Protein AF-A0A257PAB9-F1 (afdb_monomer_lite)

Structure (mmCIF, N/CA/C/O backbone):
data_AF-A0A257PAB9-F1
#
_entry.id   AF-A0A257PAB9-F1
#
loop_
_atom_site.group_PDB
_atom_site.id
_atom_site.type_symbol
_atom_site.label_atom_id
_atom_site.label_alt_id
_atom_site.label_comp_id
_atom_site.label_asym_id
_atom_site.label_entity_id
_atom_site.label_seq_id
_atom_site.pdbx_PDB_ins_code
_atom_site.Cartn_x
_atom_site.Cartn_y
_atom_site.Cartn_z
_atom_site.occupancy
_atom_site.B_iso_or_equiv
_atom_site.auth_seq_id
_atom_site.auth_comp_id
_atom_site.auth_asym_id
_atom_site.auth_atom_id
_atom_site.pdbx_PDB_model_num
ATOM 1 N N . MET A 1 1 ? -18.237 -20.003 6.287 1.00 50.44 1 MET A N 1
ATOM 2 C CA . MET A 1 1 ? -17.484 -18.733 6.224 1.00 50.44 1 MET A CA 1
ATOM 3 C C . MET A 1 1 ? -17.213 -18.343 7.662 1.00 50.44 1 MET A C 1
ATOM 5 O O . MET A 1 1 ? -18.177 -18.292 8.412 1.00 50.44 1 MET A O 1
ATOM 9 N N . SER A 1 2 ? -15.954 -18.216 8.084 1.00 54.44 2 SER A N 1
ATOM 10 C CA . SER A 1 2 ? -15.656 -17.806 9.463 1.00 54.44 2 SER A CA 1
ATOM 11 C C . SER A 1 2 ? -16.194 -16.399 9.692 1.00 54.44 2 SER A C 1
ATOM 13 O O . SER A 1 2 ? -15.974 -15.530 8.849 1.00 54.44 2 SER A O 1
ATOM 15 N N . GLU A 1 3 ? -16.907 -16.182 10.795 1.00 68.31 3 GLU A N 1
ATOM 16 C CA . GLU A 1 3 ? -17.310 -14.838 11.197 1.00 68.31 3 GLU A CA 1
ATOM 17 C C . GLU A 1 3 ? -16.056 -13.998 11.437 1.00 68.31 3 GLU A C 1
ATOM 19 O O . GLU A 1 3 ? -15.200 -14.331 12.258 1.00 68.31 3 GLU A O 1
ATOM 24 N N . ILE A 1 4 ? -15.922 -12.926 10.663 1.00 76.75 4 ILE A N 1
ATOM 25 C CA . ILE A 1 4 ? -14.822 -11.982 10.802 1.00 76.75 4 ILE A CA 1
ATOM 26 C C . ILE A 1 4 ? -15.243 -10.980 11.867 1.00 76.75 4 ILE A C 1
ATOM 28 O O . ILE A 1 4 ? -16.034 -10.079 11.595 1.00 76.75 4 ILE A O 1
ATOM 32 N N . HIS A 1 5 ? -14.725 -11.151 13.080 1.00 85.00 5 HIS A N 1
ATOM 33 C CA . HIS A 1 5 ? -15.008 -10.252 14.189 1.00 85.00 5 HIS A CA 1
ATOM 34 C C . HIS A 1 5 ? -13.825 -9.313 14.437 1.00 85.00 5 HIS A C 1
ATOM 36 O O . HIS A 1 5 ? -12.735 -9.761 14.791 1.00 85.00 5 HIS A O 1
ATOM 42 N N . VAL A 1 6 ? -14.052 -8.012 14.234 1.00 91.56 6 VAL A N 1
ATOM 43 C CA . VAL A 1 6 ? -13.107 -6.948 14.594 1.00 91.56 6 VAL A CA 1
ATOM 44 C C . VAL A 1 6 ? -13.503 -6.368 15.949 1.00 91.56 6 VAL A C 1
ATOM 46 O O . VAL A 1 6 ? -14.673 -6.038 16.151 1.00 91.56 6 VAL A O 1
ATOM 49 N N . THR A 1 7 ? -12.547 -6.229 16.866 1.00 94.31 7 THR A N 1
ATOM 50 C CA . THR A 1 7 ? -12.773 -5.603 18.178 1.00 94.31 7 THR A CA 1
ATOM 51 C C . THR A 1 7 ? -12.329 -4.141 18.190 1.00 94.31 7 THR A C 1
ATOM 53 O O . THR A 1 7 ? -11.542 -3.702 17.348 1.00 94.31 7 THR A O 1
ATOM 56 N N . LEU A 1 8 ? -12.822 -3.363 19.156 1.00 95.38 8 LEU A N 1
ATOM 57 C CA . LEU A 1 8 ? -12.448 -1.951 19.284 1.00 95.38 8 LEU A CA 1
ATOM 58 C C . LEU A 1 8 ? -10.967 -1.797 19.654 1.00 95.38 8 LEU A C 1
ATOM 60 O O . LEU A 1 8 ? -10.319 -0.855 19.208 1.00 95.38 8 LEU A O 1
ATOM 64 N N . GLU A 1 9 ? -10.410 -2.750 20.402 1.00 95.75 9 GLU A N 1
ATOM 65 C CA . GLU A 1 9 ? -8.992 -2.790 20.767 1.00 95.75 9 GLU A CA 1
ATOM 66 C C . GLU A 1 9 ? -8.104 -3.011 19.540 1.00 95.75 9 GLU A C 1
ATOM 68 O O . GLU A 1 9 ? -7.027 -2.430 19.453 1.00 95.75 9 GLU A O 1
ATOM 73 N N . GLN A 1 10 ? -8.555 -3.810 18.567 1.00 95.38 10 GLN A N 1
ATOM 74 C CA . GLN A 1 10 ? -7.828 -3.999 17.309 1.00 95.38 10 GLN A CA 1
ATOM 75 C C . GLN A 1 10 ? -7.805 -2.716 16.472 1.00 95.38 10 GLN A C 1
ATOM 77 O O . GLN A 1 10 ? -6.780 -2.401 15.870 1.00 95.38 10 GLN A O 1
ATOM 82 N N . ILE A 1 11 ? -8.908 -1.959 16.460 1.00 95.56 11 ILE A N 1
ATOM 83 C CA . ILE A 1 11 ? -8.973 -0.651 15.792 1.00 95.56 11 ILE A CA 1
ATOM 84 C C . ILE A 1 11 ? -8.043 0.340 16.506 1.00 95.56 11 ILE A C 1
ATOM 86 O O . ILE A 1 11 ? -7.191 0.947 15.860 1.00 95.56 11 ILE A O 1
ATOM 90 N N . ALA A 1 12 ? -8.118 0.416 17.838 1.00 96.00 12 ALA A N 1
ATOM 91 C CA . ALA A 1 12 ? -7.256 1.276 18.648 1.00 96.00 12 ALA A CA 1
ATOM 92 C C . ALA A 1 12 ? -5.761 0.927 18.510 1.00 96.00 12 ALA A C 1
ATOM 94 O O . ALA A 1 12 ? -4.911 1.811 18.515 1.00 96.00 12 ALA A O 1
ATOM 95 N N . ALA A 1 13 ? -5.415 -0.350 18.341 1.00 96.06 13 ALA A N 1
ATOM 96 C CA . ALA A 1 13 ? -4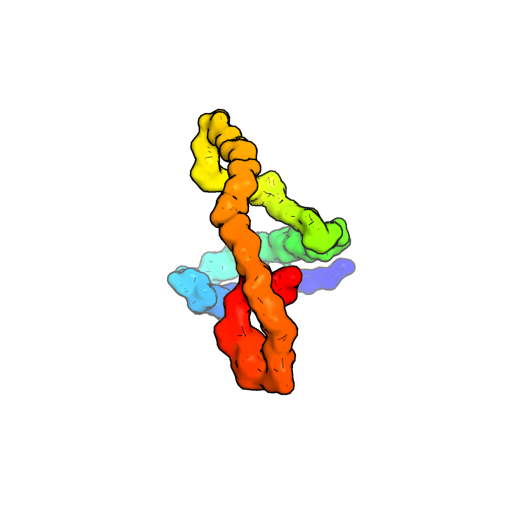.037 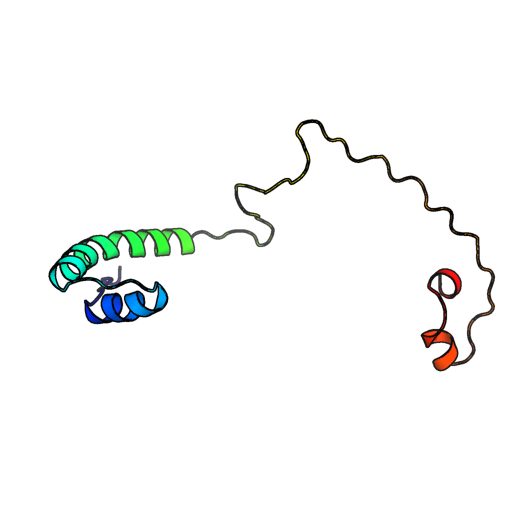-0.758 18.077 1.00 96.06 13 ALA A CA 1
ATOM 97 C C . ALA A 1 13 ? -3.548 -0.313 16.685 1.00 96.06 13 ALA A C 1
ATOM 99 O O . ALA A 1 13 ? -2.376 0.024 16.521 1.00 96.06 13 ALA A O 1
ATOM 100 N N . ALA A 1 14 ? -4.432 -0.297 15.681 1.00 96.00 14 ALA A N 1
ATOM 101 C CA . ALA A 1 14 ? -4.101 0.125 14.320 1.00 96.00 14 ALA A CA 1
ATOM 102 C C . ALA A 1 14 ? -3.942 1.650 14.182 1.00 96.00 14 ALA A C 1
ATOM 104 O O . ALA A 1 14 ? -3.169 2.112 13.344 1.00 96.00 14 ALA A O 1
ATOM 105 N N . GLU A 1 15 ? -4.627 2.429 15.016 1.00 96.75 15 GLU A N 1
ATOM 106 C CA . GLU A 1 15 ? -4.529 3.894 15.065 1.00 96.75 15 GLU A CA 1
ATOM 107 C C . GLU A 1 15 ? -3.088 4.390 15.231 1.00 96.75 15 GLU A C 1
ATOM 109 O O . GLU A 1 15 ? -2.636 5.251 14.472 1.00 96.75 15 GLU A O 1
ATOM 114 N N . ALA A 1 16 ? -2.321 3.762 16.128 1.00 95.12 16 ALA A N 1
ATOM 115 C CA . ALA A 1 16 ? -0.917 4.097 16.354 1.00 95.12 16 ALA A CA 1
ATOM 116 C C . ALA A 1 16 ? -0.035 3.876 15.111 1.00 95.12 16 ALA A C 1
ATOM 118 O O . ALA A 1 16 ? 0.922 4.617 14.895 1.00 95.12 16 ALA A O 1
ATOM 119 N N . LEU A 1 17 ? -0.360 2.885 14.271 1.00 96.88 17 LEU A N 1
ATOM 120 C CA . LEU A 1 17 ? 0.373 2.624 13.026 1.00 96.88 17 LEU A CA 1
ATOM 121 C C . LEU A 1 17 ? 0.110 3.698 11.965 1.00 96.88 17 LEU A C 1
ATOM 123 O O . LEU A 1 17 ? 0.969 3.954 11.125 1.00 96.88 17 LEU A O 1
ATOM 127 N N . LEU A 1 18 ? -1.080 4.300 11.989 1.00 96.06 18 LEU A N 1
ATOM 128 C CA . LEU A 1 18 ? -1.518 5.307 11.023 1.00 96.06 18 LEU A CA 1
ATOM 129 C C . LEU A 1 18 ? -1.319 6.745 11.525 1.00 96.06 18 LEU A C 1
ATOM 131 O O . LEU A 1 18 ? -1.473 7.678 10.741 1.00 96.06 18 LEU A O 1
ATOM 135 N N . GLY A 1 19 ? -0.966 6.930 12.801 1.00 96.62 19 GLY A N 1
ATOM 136 C CA . GLY A 1 19 ? -0.769 8.247 13.410 1.00 96.62 19 GLY A CA 1
ATOM 137 C C . GLY A 1 19 ? -2.066 9.049 13.543 1.00 96.62 19 GLY A C 1
ATOM 138 O O . GLY A 1 19 ? -2.045 10.270 13.410 1.00 96.62 19 GLY A O 1
ATOM 139 N N . VAL A 1 20 ? -3.191 8.365 13.760 1.00 97.12 20 VAL A N 1
ATOM 140 C CA . VAL A 1 20 ? -4.520 8.964 13.957 1.00 97.12 20 VAL A CA 1
ATOM 141 C C . VAL A 1 20 ? -5.073 8.549 15.316 1.00 97.12 20 VAL A C 1
ATOM 143 O O . VAL A 1 20 ? -4.632 7.548 15.868 1.00 97.12 20 VAL A O 1
ATOM 146 N N . GLU A 1 21 ? -6.044 9.288 15.845 1.00 96.88 21 GLU A N 1
ATOM 147 C CA . GLU A 1 21 ? -6.759 8.928 17.073 1.00 96.88 21 GLU A CA 1
ATOM 148 C C . GLU A 1 21 ? -8.263 9.047 16.835 1.00 96.88 21 GLU A C 1
ATOM 150 O O . GLU A 1 21 ? -8.730 10.060 16.311 1.00 96.88 21 GLU A O 1
ATOM 155 N N . PHE A 1 22 ? -9.016 8.025 17.239 1.00 96.75 22 PHE A N 1
ATOM 156 C CA . PHE A 1 22 ? -10.475 8.030 17.171 1.00 96.75 22 PHE A CA 1
ATOM 157 C C . PHE A 1 22 ? -11.102 7.993 18.568 1.00 96.75 22 PHE A C 1
ATOM 159 O O . PHE A 1 22 ? -10.581 7.409 19.522 1.00 96.75 22 PHE A O 1
ATOM 166 N N . SER A 1 23 ? -12.272 8.605 18.697 1.00 97.19 23 SER A N 1
ATOM 167 C CA . SER A 1 23 ? -13.144 8.443 19.856 1.00 97.19 23 SER A CA 1
ATOM 168 C C . SER A 1 23 ? -13.754 7.037 19.899 1.00 97.19 23 SER A C 1
ATOM 170 O O . SER A 1 23 ? -13.788 6.306 18.907 1.00 97.19 23 SER A O 1
ATOM 172 N N . LEU A 1 24 ? -14.289 6.645 21.059 1.00 96.75 24 LEU A N 1
ATOM 173 C CA . LEU A 1 24 ? -14.974 5.357 21.207 1.00 96.75 24 LEU A CA 1
ATOM 174 C C . LEU A 1 24 ? -16.141 5.204 20.214 1.00 96.75 24 LEU A C 1
ATOM 176 O O . LEU A 1 24 ? -16.259 4.163 19.573 1.00 96.75 24 LEU A O 1
ATOM 180 N N . ALA A 1 25 ? -16.948 6.256 20.044 1.00 96.12 25 ALA A N 1
ATOM 181 C CA . ALA A 1 25 ? -18.097 6.249 19.138 1.00 96.12 25 ALA A CA 1
ATOM 182 C C . ALA A 1 25 ? -17.682 6.087 17.664 1.00 96.12 25 ALA A C 1
ATOM 184 O O . ALA A 1 25 ? -18.341 5.381 16.903 1.00 96.12 25 ALA A O 1
ATOM 185 N N . GLU A 1 26 ? -16.566 6.698 17.256 1.00 96.19 26 GLU A N 1
ATOM 186 C CA . GLU A 1 26 ? -16.019 6.526 15.905 1.00 96.19 26 GLU A CA 1
ATOM 187 C C . GLU A 1 26 ? -15.527 5.092 15.677 1.00 96.19 26 GLU A C 1
ATOM 189 O O . GLU A 1 26 ? -15.815 4.509 14.631 1.00 96.19 26 GLU A O 1
ATOM 194 N N . ARG A 1 27 ? -14.864 4.474 16.666 1.00 96.12 27 ARG A N 1
ATOM 195 C CA . ARG A 1 27 ? -14.434 3.066 16.572 1.00 96.12 27 ARG A CA 1
ATOM 196 C C . ARG A 1 27 ? -15.617 2.107 16.459 1.00 96.12 27 ARG A C 1
ATOM 198 O O . ARG A 1 27 ? -15.553 1.150 15.688 1.00 96.12 27 ARG A O 1
ATOM 205 N N . GLU A 1 28 ? -16.693 2.355 17.202 1.00 94.06 28 GLU A N 1
ATOM 206 C CA . GLU A 1 28 ? -17.927 1.567 17.112 1.00 94.06 28 GLU A CA 1
ATOM 207 C C . GLU A 1 28 ? -18.549 1.660 15.717 1.00 94.06 28 GLU A C 1
ATOM 209 O O . GLU A 1 28 ? -18.872 0.631 15.124 1.00 94.06 28 GLU A O 1
ATOM 214 N N . LEU A 1 29 ? -18.619 2.869 15.149 1.00 93.12 29 LEU A N 1
ATOM 215 C CA . LEU A 1 29 ? -19.093 3.081 13.782 1.00 93.12 29 LEU A CA 1
ATOM 216 C C . LEU A 1 29 ? -18.211 2.363 12.747 1.00 93.12 29 LEU A C 1
ATOM 218 O O . LEU A 1 29 ? -18.716 1.772 11.792 1.00 93.12 29 LEU A O 1
ATOM 222 N N . MET A 1 30 ? -16.888 2.400 12.928 1.00 93.50 30 MET A N 1
ATOM 223 C CA . MET A 1 30 ? -15.941 1.720 12.042 1.00 93.50 30 MET A CA 1
ATOM 224 C C . MET A 1 30 ? -16.114 0.203 12.080 1.00 93.50 30 MET A C 1
ATOM 226 O O . MET A 1 30 ? -16.150 -0.427 11.021 1.00 93.50 30 MET A O 1
ATOM 230 N N . ARG A 1 31 ? -16.231 -0.388 13.278 1.00 91.88 31 ARG A N 1
ATOM 231 C CA . ARG A 1 31 ? -16.345 -1.841 13.482 1.00 91.88 31 ARG A CA 1
ATOM 232 C C . ARG A 1 31 ? -17.411 -2.462 12.585 1.00 91.88 31 ARG A C 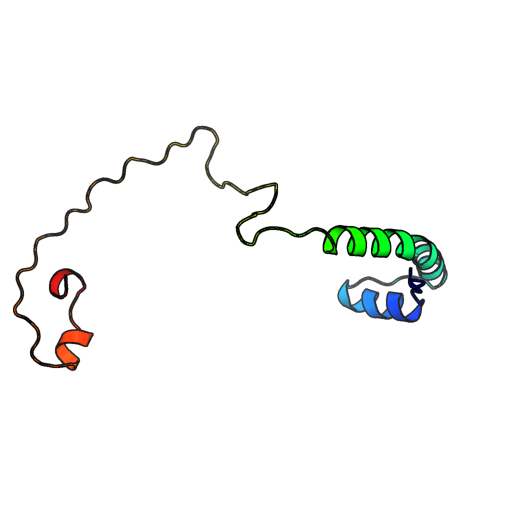1
ATOM 234 O O . ARG A 1 31 ? -17.141 -3.462 11.919 1.00 91.88 31 ARG A O 1
ATOM 241 N N . ASP A 1 32 ? -18.582 -1.839 12.528 1.00 86.19 32 ASP A N 1
ATOM 242 C CA . ASP A 1 32 ? -19.737 -2.365 11.802 1.00 86.19 32 ASP A CA 1
ATOM 243 C C . ASP A 1 32 ? -19.527 -2.336 10.270 1.00 86.19 32 ASP A C 1
ATOM 245 O O . ASP A 1 32 ? -20.164 -3.088 9.533 1.00 86.19 32 ASP A O 1
ATOM 249 N N . ASN A 1 33 ? -18.571 -1.538 9.777 1.00 88.88 33 ASN A N 1
ATOM 250 C CA . ASN A 1 33 ? -18.248 -1.401 8.354 1.00 88.88 33 ASN A CA 1
ATOM 251 C C . ASN A 1 33 ? -16.973 -2.158 7.917 1.00 88.88 33 ASN A C 1
ATOM 253 O O . ASN A 1 33 ? -16.669 -2.235 6.722 1.00 88.88 33 ASN A O 1
ATOM 257 N N . LEU A 1 34 ? -16.191 -2.714 8.848 1.00 92.00 34 LEU A N 1
ATOM 258 C CA . LEU A 1 34 ? -14.923 -3.381 8.519 1.00 92.00 34 LEU A CA 1
ATOM 259 C C . LEU A 1 34 ? -15.112 -4.822 8.029 1.00 92.00 34 LEU A C 1
ATOM 261 O O . LEU A 1 34 ? -14.375 -5.262 7.146 1.00 92.00 34 LEU A O 1
ATOM 265 N N . ALA A 1 35 ? -16.111 -5.554 8.532 1.00 87.62 35 ALA A N 1
ATOM 266 C CA . ALA A 1 35 ? -16.320 -6.955 8.148 1.00 87.62 35 ALA A CA 1
ATOM 267 C C . ALA A 1 35 ? -16.519 -7.155 6.625 1.00 87.62 35 ALA A C 1
ATOM 269 O O . ALA A 1 35 ? -15.803 -7.983 6.048 1.00 87.62 35 ALA A O 1
ATOM 270 N N . PRO A 1 36 ? -17.368 -6.370 5.922 1.00 88.81 36 PRO A N 1
ATOM 271 C CA . PRO A 1 36 ? -17.492 -6.468 4.464 1.00 88.81 36 PRO A CA 1
ATOM 272 C C . PRO A 1 36 ? -16.185 -6.159 3.71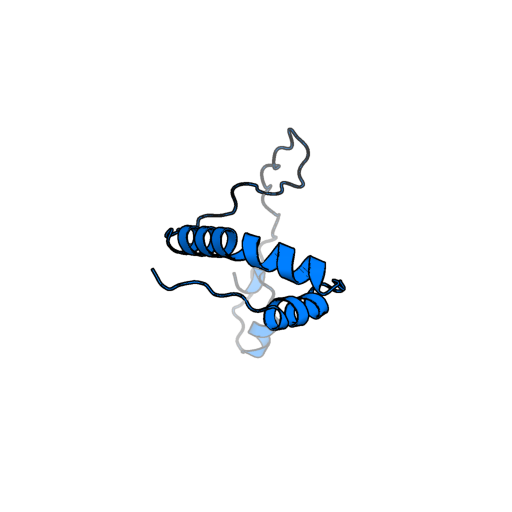6 1.00 88.81 36 PRO A C 1
ATOM 274 O O . PRO A 1 36 ? -15.889 -6.777 2.693 1.00 88.81 36 PRO A O 1
ATOM 277 N N . GLN A 1 37 ? -15.375 -5.223 4.220 1.00 92.38 37 GLN A N 1
ATOM 278 C CA . GLN A 1 37 ? -14.099 -4.849 3.598 1.00 92.38 37 GLN A CA 1
ATOM 279 C C . GLN A 1 37 ? -13.060 -5.967 3.719 1.00 92.38 37 GLN A C 1
ATOM 281 O O . GLN A 1 37 ? -12.344 -6.256 2.753 1.00 92.38 37 GLN A O 1
ATOM 286 N N . ILE A 1 38 ? -13.001 -6.634 4.875 1.00 93.00 38 ILE A N 1
ATOM 287 C CA . ILE A 1 38 ? -12.114 -7.783 5.082 1.00 93.00 38 ILE A CA 1
ATOM 288 C C . ILE A 1 38 ? -12.559 -8.942 4.189 1.00 93.00 38 ILE A C 1
ATOM 290 O O . ILE A 1 38 ? -11.722 -9.564 3.534 1.00 93.00 38 ILE A O 1
ATOM 294 N N . GLU A 1 39 ? -13.864 -9.195 4.078 1.00 92.38 39 GLU A N 1
ATOM 295 C CA . GLU A 1 39 ? -14.373 -10.223 3.173 1.00 92.38 39 GLU A CA 1
ATOM 296 C C . GLU A 1 39 ? -13.969 -9.946 1.715 1.00 92.38 39 GLU A C 1
ATOM 298 O O . GLU A 1 39 ? -13.469 -10.836 1.024 1.00 92.38 39 GLU A O 1
ATOM 303 N N . GLN A 1 40 ? -14.098 -8.701 1.247 1.00 93.94 40 GLN A N 1
ATOM 304 C CA . GLN A 1 40 ? -13.625 -8.314 -0.084 1.00 93.94 40 GLN A CA 1
ATOM 305 C C . GLN A 1 40 ? -12.115 -8.525 -0.254 1.00 93.94 40 GLN A C 1
ATOM 307 O O . GLN A 1 40 ? -11.677 -8.994 -1.307 1.00 93.94 40 GLN A O 1
ATOM 312 N N . ALA A 1 41 ? -11.309 -8.204 0.761 1.00 94.50 41 ALA A N 1
ATOM 313 C CA . ALA A 1 41 ? -9.868 -8.435 0.725 1.00 94.50 41 ALA A CA 1
ATOM 314 C C . ALA A 1 41 ? -9.526 -9.932 0.626 1.00 94.50 41 ALA A C 1
ATOM 316 O O . ALA A 1 41 ? -8.668 -10.309 -0.174 1.00 94.50 41 ALA A O 1
ATOM 317 N N . LEU A 1 42 ? -10.236 -10.792 1.363 1.00 94.81 42 LEU A N 1
ATOM 318 C CA . LEU A 1 42 ? -10.079 -12.247 1.285 1.00 94.81 42 LEU A CA 1
ATOM 319 C C . LEU A 1 42 ? -10.475 -12.792 -0.091 1.00 94.81 42 LEU A C 1
ATOM 321 O O . LEU A 1 42 ? -9.733 -13.589 -0.662 1.00 94.81 42 LEU A O 1
ATOM 325 N N . ARG A 1 43 ? -11.591 -12.318 -0.665 1.00 95.69 43 ARG A N 1
ATOM 326 C CA . ARG A 1 43 ? -12.006 -12.688 -2.030 1.00 95.69 43 ARG A CA 1
ATOM 327 C C . ARG A 1 43 ? -10.953 -12.295 -3.067 1.00 95.69 43 ARG A C 1
ATOM 329 O O . ARG A 1 43 ? -10.659 -13.094 -3.948 1.00 95.69 43 ARG A O 1
ATOM 336 N N . ARG A 1 44 ? -10.341 -11.108 -2.944 1.00 94.94 44 ARG A N 1
ATOM 337 C CA . ARG A 1 44 ? -9.227 -10.686 -3.816 1.00 94.94 44 ARG A CA 1
ATOM 338 C C . ARG A 1 44 ? -8.011 -11.600 -3.669 1.00 94.94 44 ARG A C 1
ATOM 340 O O . ARG A 1 44 ? -7.414 -11.968 -4.671 1.00 94.94 44 ARG A O 1
ATOM 347 N N . ARG A 1 45 ? -7.668 -12.007 -2.442 1.00 94.00 45 ARG A N 1
ATOM 348 C CA . ARG A 1 45 ? -6.523 -12.894 -2.172 1.00 94.00 45 ARG A CA 1
ATOM 349 C C . ARG A 1 45 ? -6.722 -14.324 -2.683 1.00 94.00 45 ARG A C 1
ATOM 351 O O . ARG A 1 45 ? -5.742 -15.017 -2.923 1.00 94.00 45 ARG A O 1
ATOM 358 N N . ALA A 1 46 ? -7.969 -14.756 -2.855 1.00 96.00 46 ALA A N 1
ATOM 359 C CA . ALA A 1 46 ? -8.291 -16.049 -3.453 1.00 96.00 46 ALA A CA 1
ATOM 360 C C . ALA A 1 46 ? -8.064 -16.088 -4.979 1.00 96.00 46 ALA A C 1
ATOM 362 O O . ALA A 1 46 ? -8.076 -17.167 -5.567 1.00 96.00 46 ALA A O 1
ATOM 363 N N . VAL A 1 47 ? -7.854 -14.937 -5.629 1.00 95.69 47 VAL A N 1
ATOM 364 C CA . VAL A 1 47 ? -7.538 -14.872 -7.059 1.00 95.69 47 VAL A CA 1
ATOM 365 C C . VAL A 1 47 ? -6.060 -15.205 -7.269 1.00 95.69 47 VAL A C 1
ATOM 367 O O . VAL A 1 47 ? -5.184 -14.539 -6.722 1.00 95.69 47 VAL A O 1
ATOM 370 N N . SER A 1 48 ? -5.778 -16.225 -8.083 1.00 95.12 48 SER A N 1
ATOM 371 C CA . SER A 1 48 ? -4.410 -16.547 -8.499 1.00 95.12 48 SER A CA 1
ATOM 372 C C . SER A 1 48 ? -3.936 -15.542 -9.549 1.00 95.12 48 SER A C 1
ATOM 374 O O . SER A 1 48 ? -4.574 -15.381 -10.590 1.00 95.12 48 SER A O 1
ATOM 376 N N . LEU A 1 49 ? -2.827 -14.861 -9.263 1.00 93.69 49 LEU A N 1
ATOM 377 C CA . LEU A 1 49 ? -2.169 -13.935 -10.180 1.00 93.69 49 LEU A CA 1
ATOM 378 C C . LEU A 1 49 ? -0.810 -14.533 -10.581 1.00 93.69 49 LEU A C 1
ATOM 380 O O . LEU A 1 49 ? -0.057 -14.927 -9.686 1.00 93.69 49 LEU A O 1
ATOM 384 N N . PRO A 1 50 ? -0.488 -14.620 -11.886 1.00 95.81 50 PRO A N 1
ATOM 385 C CA . PRO A 1 50 ? 0.842 -15.020 -12.345 1.00 95.81 50 PRO A CA 1
ATOM 386 C C . PRO A 1 50 ? 1.932 -14.106 -11.778 1.00 95.81 50 PRO A C 1
ATOM 388 O O . PRO A 1 50 ? 1.690 -12.917 -11.564 1.00 95.81 50 PRO A O 1
ATOM 391 N N . ALA A 1 51 ? 3.140 -14.632 -11.571 1.00 92.12 51 ALA A N 1
ATOM 392 C CA . ALA A 1 51 ? 4.254 -13.860 -11.013 1.00 92.12 51 ALA A CA 1
ATOM 393 C C . ALA A 1 51 ? 4.695 -12.709 -11.937 1.00 92.12 51 ALA A C 1
ATOM 395 O O . ALA A 1 51 ? 5.207 -11.691 -11.480 1.00 92.12 51 ALA A O 1
ATOM 396 N N . GLU A 1 52 ? 4.464 -12.864 -13.238 1.00 95.19 52 GLU A N 1
ATOM 397 C CA . GLU A 1 52 ? 4.790 -11.907 -14.291 1.00 95.19 52 GLU A CA 1
ATOM 398 C C . GLU A 1 52 ? 3.718 -10.818 -14.445 1.00 95.19 52 GLU A C 1
ATOM 400 O O . GLU A 1 52 ? 3.919 -9.846 -15.179 1.00 95.19 52 GLU A O 1
ATOM 405 N N . LEU A 1 53 ? 2.564 -10.969 -13.782 1.00 95.31 53 LEU A N 1
ATOM 406 C CA . LEU A 1 53 ? 1.477 -10.007 -13.875 1.00 95.31 53 LEU A CA 1
ATOM 407 C C . LEU A 1 53 ? 1.818 -8.751 -13.066 1.00 95.31 53 LEU A C 1
ATOM 409 O O . LEU A 1 53 ? 1.665 -8.699 -11.847 1.00 95.31 53 LEU A O 1
ATOM 413 N N . GLY A 1 54 ? 2.272 -7.721 -13.776 1.00 92.00 54 GLY A N 1
ATOM 414 C CA . GLY A 1 54 ? 2.491 -6.396 -13.207 1.00 92.00 54 GLY A CA 1
ATOM 415 C C . GLY A 1 54 ? 1.186 -5.666 -12.842 1.00 92.00 54 GLY A C 1
ATOM 416 O O . GLY A 1 54 ? 0.088 -6.115 -13.181 1.00 92.00 54 GLY A O 1
ATOM 417 N N . PRO A 1 55 ? 1.284 -4.505 -12.171 1.00 94.38 55 PRO A N 1
ATOM 418 C CA . PRO A 1 55 ? 0.129 -3.664 -11.865 1.00 94.38 55 PRO A CA 1
ATOM 419 C C . PRO A 1 55 ? -0.628 -3.216 -13.125 1.00 94.38 55 PRO A C 1
ATOM 421 O O . PRO A 1 55 ? -0.037 -3.051 -14.191 1.00 94.38 55 PRO A O 1
ATOM 424 N N . ALA A 1 56 ? -1.926 -2.925 -12.981 1.00 94.75 56 ALA A N 1
ATOM 425 C CA . ALA A 1 56 ? -2.767 -2.439 -14.083 1.00 94.75 56 ALA A CA 1
ATOM 426 C C . ALA A 1 56 ? -2.295 -1.092 -14.664 1.00 94.75 56 ALA A C 1
ATOM 428 O O . ALA A 1 56 ? -2.541 -0.788 -15.829 1.00 94.75 56 ALA A O 1
ATOM 429 N N . THR A 1 57 ? -1.610 -0.285 -13.853 1.00 94.81 57 THR A N 1
ATOM 430 C CA . THR A 1 57 ? -1.023 0.992 -14.259 1.00 94.81 57 THR A CA 1
ATOM 431 C C . THR A 1 57 ? 0.484 0.943 -14.084 1.00 94.81 57 THR A C 1
ATOM 433 O O . THR A 1 57 ? 0.975 0.620 -13.001 1.00 94.81 57 THR A O 1
ATOM 436 N N . LYS A 1 58 ? 1.221 1.329 -15.123 1.00 91.19 58 LYS A N 1
ATOM 437 C CA . LYS A 1 58 ? 2.673 1.483 -15.078 1.00 91.19 58 LYS A CA 1
ATOM 438 C C . LYS A 1 58 ? 3.018 2.961 -15.181 1.00 91.19 58 LYS A C 1
ATOM 440 O O . LYS A 1 58 ? 2.532 3.646 -16.076 1.00 91.19 58 LYS A O 1
ATOM 445 N N . PHE A 1 59 ? 3.871 3.435 -14.280 1.00 92.56 59 PHE A N 1
ATOM 446 C CA . PHE A 1 59 ? 4.479 4.748 -14.437 1.00 92.56 59 PHE A CA 1
ATOM 447 C C . PHE A 1 59 ? 5.471 4.713 -15.603 1.00 92.56 59 PHE A C 1
ATOM 449 O O . PHE A 1 59 ? 6.380 3.879 -15.627 1.00 92.56 59 PHE A O 1
ATOM 456 N N . ASP A 1 60 ? 5.284 5.616 -16.560 1.00 92.25 60 ASP A N 1
ATOM 457 C CA . ASP A 1 60 ? 6.224 5.857 -17.644 1.00 92.25 60 ASP A CA 1
ATOM 458 C C . ASP A 1 60 ? 6.741 7.298 -17.521 1.00 92.25 60 ASP A C 1
ATOM 460 O O . ASP A 1 60 ? 5.966 8.231 -17.734 1.00 92.25 60 ASP A O 1
ATOM 464 N N . PRO A 1 61 ? 8.016 7.511 -17.142 1.00 92.88 61 PRO A N 1
ATOM 465 C CA . PRO A 1 61 ? 8.564 8.856 -16.979 1.00 92.88 61 PRO A CA 1
ATOM 466 C C . PRO A 1 61 ? 8.779 9.579 -18.315 1.00 92.88 61 PRO A C 1
ATOM 468 O O . PRO A 1 61 ? 9.154 10.750 -18.325 1.00 92.88 61 PRO A O 1
ATOM 471 N N . ARG A 1 62 ? 8.618 8.886 -19.448 1.00 92.81 62 ARG A N 1
ATOM 472 C CA . ARG A 1 62 ? 8.880 9.440 -20.774 1.00 92.81 62 ARG A CA 1
ATOM 473 C C . ARG A 1 62 ? 7.704 10.301 -21.219 1.00 92.81 62 ARG A C 1
ATOM 475 O O . ARG A 1 62 ? 6.542 9.966 -21.004 1.00 92.81 62 ARG A O 1
ATOM 482 N N . LEU A 1 63 ? 8.019 11.413 -21.877 1.00 93.88 63 LEU A N 1
ATOM 483 C CA . LEU A 1 63 ? 7.001 12.296 -22.433 1.00 93.88 63 LEU A CA 1
ATOM 484 C C . LEU A 1 63 ? 6.191 11.577 -23.527 1.00 93.88 63 LEU A C 1
ATOM 486 O O . LEU A 1 63 ? 6.740 10.727 -24.239 1.00 93.88 63 LEU A O 1
ATOM 490 N N . PRO A 1 64 ? 4.910 11.941 -23.718 1.00 93.69 64 PRO A N 1
ATOM 491 C CA . PRO A 1 64 ? 4.125 11.447 -24.842 1.00 93.69 64 PRO A CA 1
ATOM 492 C C . PRO A 1 64 ? 4.860 11.656 -26.174 1.00 93.69 64 PRO A C 1
ATOM 494 O O . PRO A 1 64 ? 5.338 12.750 -26.462 1.00 93.69 64 PRO A O 1
ATOM 497 N N . GLY A 1 65 ? 4.958 10.597 -26.982 1.00 92.56 65 GLY A N 1
ATOM 498 C CA . GLY A 1 65 ? 5.653 10.621 -28.276 1.00 92.56 65 GLY A CA 1
ATOM 499 C C . GLY A 1 65 ? 7.163 10.359 -28.219 1.00 92.56 65 GLY A C 1
ATOM 500 O O . GLY A 1 65 ? 7.804 10.302 -29.267 1.00 92.56 65 GLY A O 1
ATOM 501 N N . PHE A 1 66 ? 7.747 10.156 -27.034 1.00 93.12 66 PHE A N 1
ATOM 502 C CA . PHE A 1 66 ? 9.152 9.774 -26.923 1.00 93.12 66 PHE A CA 1
ATOM 503 C C . PHE A 1 66 ? 9.409 8.407 -27.575 1.00 93.12 66 PHE A C 1
ATOM 505 O O . PHE A 1 66 ? 8.773 7.406 -27.241 1.00 93.12 66 PHE A O 1
ATOM 512 N N . THR A 1 67 ? 10.392 8.360 -28.472 1.00 92.00 67 THR A N 1
ATOM 513 C CA . THR A 1 67 ? 10.867 7.132 -29.116 1.00 92.00 67 THR A CA 1
ATOM 514 C C . THR A 1 67 ? 12.274 6.840 -28.612 1.00 92.00 67 THR A C 1
ATOM 516 O O . THR A 1 67 ? 13.122 7.730 -28.624 1.00 92.00 67 THR A O 1
ATOM 519 N N . MET A 1 68 ? 12.525 5.609 -28.148 1.00 88.12 68 MET A N 1
ATOM 520 C CA . MET A 1 68 ? 13.879 5.200 -27.762 1.00 88.12 68 MET A CA 1
ATOM 521 C C . MET A 1 68 ? 14.802 5.331 -28.981 1.00 88.12 68 MET A C 1
ATOM 523 O O . MET A 1 68 ? 14.447 4.807 -30.040 1.00 88.12 68 MET A O 1
ATOM 527 N N . PRO A 1 69 ? 15.964 5.994 -28.862 1.00 88.00 69 PRO A N 1
ATOM 528 C CA . PRO A 1 69 ? 16.930 5.997 -29.946 1.00 88.00 69 PRO A CA 1
ATOM 529 C C . PRO A 1 69 ? 17.397 4.565 -30.209 1.00 88.00 69 PRO A C 1
ATOM 531 O O . PRO A 1 69 ? 17.527 3.759 -29.281 1.00 88.00 69 PRO A O 1
ATOM 534 N N . THR A 1 70 ? 17.654 4.250 -31.475 1.00 88.81 70 THR A N 1
ATOM 535 C CA . THR A 1 70 ? 18.334 3.006 -31.832 1.00 88.81 70 THR A CA 1
ATOM 536 C C . THR A 1 70 ? 19.701 3.009 -31.147 1.00 88.81 70 THR A C 1
ATOM 538 O O . THR A 1 70 ? 20.428 3.991 -31.304 1.00 88.81 70 THR A O 1
ATOM 541 N N . PRO A 1 71 ? 20.058 1.971 -30.369 1.00 84.69 71 PRO A N 1
ATOM 542 C CA . PRO A 1 71 ? 21.371 1.915 -29.750 1.00 84.69 71 PRO A CA 1
ATOM 543 C C . PRO A 1 71 ? 22.432 1.883 -30.848 1.00 84.69 71 PRO A C 1
ATOM 545 O O . PRO A 1 71 ? 22.456 0.973 -31.678 1.00 84.69 71 PRO A O 1
ATOM 548 N N . GLU A 1 72 ? 23.293 2.895 -30.867 1.00 84.81 72 GLU A N 1
ATOM 549 C CA . GLU A 1 72 ? 24.498 2.856 -31.681 1.00 84.81 72 GLU A CA 1
ATOM 550 C C . GLU A 1 72 ? 25.483 1.862 -31.049 1.00 84.81 72 GLU A C 1
ATOM 552 O O . GLU A 1 72 ? 25.561 1.778 -29.816 1.00 84.81 72 GLU A O 1
ATOM 557 N N . PRO A 1 73 ? 26.229 1.084 -31.856 1.00 79.25 73 PRO A N 1
ATOM 558 C CA . PRO A 1 73 ? 27.298 0.253 -31.330 1.00 79.25 73 PRO A CA 1
ATOM 559 C C . PRO A 1 73 ? 28.263 1.137 -30.544 1.00 79.25 73 PRO A C 1
ATOM 561 O O . PRO A 1 73 ? 28.814 2.095 -31.085 1.00 79.25 73 PRO A O 1
ATOM 564 N N . TRP A 1 74 ? 28.472 0.819 -29.268 1.00 75.69 74 TRP A N 1
ATOM 565 C CA . TRP A 1 74 ? 29.508 1.486 -28.496 1.00 75.69 74 TRP A CA 1
ATOM 566 C C . TRP A 1 74 ? 30.863 1.150 -29.132 1.00 75.69 74 TRP A C 1
ATOM 568 O O . TRP A 1 74 ? 31.171 -0.040 -29.270 1.00 75.69 74 TRP A O 1
ATOM 578 N N . PRO A 1 75 ? 31.679 2.139 -29.543 1.00 73.56 75 PRO A N 1
ATOM 579 C CA . PRO A 1 75 ? 32.984 1.858 -30.117 1.00 73.56 75 PRO A CA 1
ATOM 580 C C . PRO A 1 75 ? 33.906 1.332 -29.012 1.00 73.56 75 PRO A C 1
ATOM 582 O O . PRO A 1 75 ? 34.519 2.094 -28.268 1.00 73.56 75 PRO A O 1
ATOM 585 N N . CYS A 1 76 ? 33.992 0.010 -28.885 1.00 70.12 76 CYS A N 1
ATOM 586 C CA . CYS A 1 76 ? 35.052 -0.642 -28.131 1.00 70.12 76 CYS A CA 1
ATOM 587 C C . CYS A 1 76 ? 36.260 -0.810 -29.049 1.00 70.12 76 CYS A C 1
ATOM 589 O O . CYS A 1 76 ? 36.179 -1.490 -30.073 1.00 70.12 76 CYS A O 1
ATOM 591 N N . SER A 1 77 ? 37.391 -0.218 -28.673 1.00 77.00 77 SER A N 1
ATOM 592 C CA . SER A 1 77 ? 38.668 -0.602 -29.271 1.00 77.00 77 SER A CA 1
ATOM 593 C C . SER A 1 77 ? 38.935 -2.074 -28.940 1.00 77.00 77 SER A C 1
ATOM 595 O O . SER A 1 77 ? 38.796 -2.447 -27.771 1.00 77.00 77 SER A O 1
ATOM 597 N N . PRO A 1 78 ? 39.309 -2.916 -29.918 1.00 74.19 78 PRO A N 1
ATOM 598 C CA . PRO A 1 78 ? 39.700 -4.286 -29.625 1.00 74.19 78 PRO A CA 1
ATOM 599 C C . PRO A 1 78 ? 40.936 -4.260 -28.724 1.00 74.19 78 PRO A C 1
ATOM 601 O O . PRO A 1 78 ? 41.942 -3.631 -29.060 1.00 74.19 78 PRO A O 1
ATOM 604 N N . VAL A 1 79 ? 40.853 -4.928 -27.577 1.00 80.19 79 VAL A N 1
ATOM 605 C CA . VAL A 1 79 ? 42.008 -5.163 -26.712 1.00 80.19 79 VAL A CA 1
ATOM 606 C C . VAL A 1 79 ? 42.489 -6.576 -26.993 1.00 80.19 79 VAL A C 1
ATOM 608 O O . VAL A 1 79 ? 41.787 -7.540 -26.718 1.00 80.19 79 VAL A O 1
ATOM 611 N N . VAL A 1 80 ? 43.679 -6.695 -27.577 1.00 79.38 80 VAL A N 1
ATOM 612 C CA . VAL A 1 80 ? 44.388 -7.974 -27.658 1.00 79.38 80 VAL A CA 1
ATOM 613 C C . VAL A 1 80 ? 45.341 -8.004 -26.473 1.00 79.38 80 VAL A C 1
ATOM 615 O O . VAL A 1 80 ? 46.344 -7.292 -26.469 1.00 79.38 80 VAL A O 1
ATOM 618 N N . ALA A 1 81 ? 44.985 -8.769 -25.448 1.00 80.06 81 ALA A N 1
ATOM 619 C CA . ALA A 1 81 ? 45.812 -9.009 -24.274 1.00 80.06 81 ALA A CA 1
ATOM 620 C C . ALA A 1 81 ? 46.077 -10.513 -24.139 1.00 80.06 81 ALA A C 1
ATOM 622 O O . ALA A 1 81 ? 45.280 -11.332 -24.597 1.00 80.06 81 ALA A O 1
ATOM 623 N N . GLU A 1 82 ? 47.213 -10.869 -23.546 1.00 84.25 82 GLU A N 1
ATOM 624 C CA . GLU A 1 82 ? 47.505 -12.258 -23.192 1.00 84.25 82 GLU A CA 1
ATOM 625 C C . GLU A 1 82 ? 46.588 -12.715 -22.051 1.00 84.25 82 GLU A C 1
ATOM 627 O O . GLU A 1 82 ? 46.127 -11.899 -21.246 1.00 84.25 82 GLU A O 1
ATOM 632 N N . LEU A 1 83 ? 46.306 -14.021 -22.000 1.00 82.31 83 LEU A N 1
ATOM 633 C CA . LEU A 1 83 ? 45.511 -14.599 -20.923 1.00 82.31 83 LEU A CA 1
ATOM 634 C C . LEU A 1 83 ? 46.258 -14.387 -19.594 1.00 82.31 83 LEU A C 1
ATOM 636 O O . LEU A 1 83 ? 47.430 -14.746 -19.521 1.00 82.31 83 LEU A O 1
ATOM 640 N N . PRO A 1 84 ? 45.617 -13.827 -18.554 1.00 88.12 84 PRO A N 1
ATOM 641 C CA . PRO A 1 84 ? 46.277 -13.637 -17.270 1.00 88.12 84 PRO A CA 1
ATOM 642 C C . PRO A 1 84 ? 46.700 -14.968 -16.633 1.00 88.12 84 PRO A C 1
ATOM 644 O O . PRO A 1 84 ? 45.914 -15.9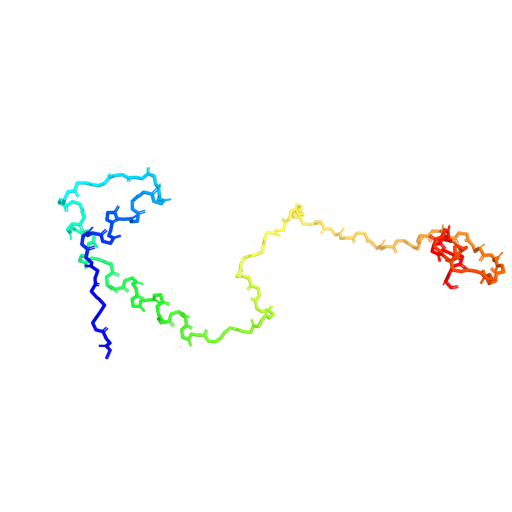14 -16.580 1.00 88.12 84 PRO A O 1
ATOM 647 N N . ASP A 1 85 ? 47.913 -15.009 -16.082 1.00 89.12 85 ASP A N 1
ATOM 648 C CA . ASP A 1 85 ? 48.507 -16.226 -15.510 1.00 89.12 85 ASP A CA 1
ATOM 649 C C . ASP A 1 85 ? 48.231 -16.399 -14.002 1.00 89.12 85 ASP A C 1
ATOM 651 O O . ASP A 1 85 ? 48.622 -17.405 -13.402 1.00 89.12 85 ASP A O 1
ATOM 655 N N . SER A 1 86 ? 47.574 -15.425 -13.360 1.00 92.38 86 SER A N 1
ATOM 656 C CA . SER A 1 86 ? 47.295 -15.444 -11.922 1.00 92.38 86 SER A CA 1
ATOM 657 C C . SER A 1 86 ? 45.889 -14.957 -11.573 1.00 92.38 86 SER A C 1
ATOM 659 O O . SER A 1 86 ? 45.295 -14.129 -12.263 1.00 92.38 86 SER A O 1
ATOM 661 N N . GLU A 1 87 ? 45.362 -15.431 -10.441 1.00 90.56 87 GLU A N 1
ATOM 662 C CA . GLU A 1 87 ? 44.072 -14.975 -9.905 1.00 90.56 87 GLU A CA 1
ATOM 663 C C . GLU A 1 87 ? 44.056 -13.466 -9.619 1.00 90.56 87 GLU A C 1
ATOM 665 O O . GLU A 1 87 ? 43.028 -12.810 -9.795 1.00 90.56 87 GLU A O 1
ATOM 670 N N . ALA A 1 88 ? 45.198 -12.905 -9.206 1.00 91.62 88 ALA A N 1
ATOM 671 C CA . ALA A 1 88 ? 45.331 -11.473 -8.972 1.00 91.62 88 ALA A CA 1
ATOM 672 C C . ALA A 1 88 ? 45.174 -10.688 -10.281 1.00 91.62 88 ALA A C 1
ATOM 674 O O . ALA A 1 88 ? 44.428 -9.713 -10.324 1.00 91.62 88 ALA A O 1
ATOM 675 N N . ASP A 1 89 ? 45.801 -11.144 -11.363 1.00 88.75 89 ASP A N 1
ATOM 676 C CA . ASP A 1 89 ? 45.734 -10.468 -12.660 1.00 88.75 89 ASP A CA 1
ATOM 677 C C . ASP A 1 89 ? 44.336 -10.564 -13.289 1.00 88.75 89 ASP A C 1
ATOM 679 O O . ASP A 1 89 ? 43.879 -9.615 -13.922 1.00 88.75 89 ASP A O 1
ATOM 683 N N . ILE A 1 90 ? 43.601 -11.654 -13.034 1.00 88.50 90 ILE A N 1
ATOM 684 C CA . ILE A 1 90 ? 42.181 -11.777 -13.402 1.00 88.50 90 ILE A CA 1
ATOM 685 C C . ILE A 1 90 ? 41.331 -10.741 -12.651 1.00 88.50 90 ILE A C 1
ATOM 687 O O . ILE A 1 90 ? 40.461 -10.109 -13.248 1.00 88.50 90 ILE A O 1
ATOM 691 N N . ALA A 1 91 ? 41.580 -10.537 -11.353 1.00 90.75 91 ALA A N 1
ATOM 692 C CA . ALA A 1 91 ? 40.802 -9.615 -10.523 1.00 90.75 91 ALA A CA 1
ATOM 693 C C . ALA A 1 91 ? 40.985 -8.135 -10.910 1.00 90.75 91 ALA A C 1
ATOM 695 O O . ALA A 1 91 ? 40.094 -7.322 -10.652 1.00 90.75 91 ALA A O 1
ATOM 696 N N . PHE A 1 92 ? 42.120 -7.785 -11.523 1.00 90.31 92 PHE A N 1
ATOM 697 C CA . PHE A 1 92 ? 42.423 -6.425 -11.983 1.00 90.31 92 PHE A CA 1
ATOM 698 C C . PHE A 1 92 ? 42.278 -6.232 -13.500 1.00 90.31 92 PHE A C 1
ATOM 700 O O . PHE A 1 92 ? 42.454 -5.112 -13.987 1.00 90.31 92 PHE A O 1
ATOM 707 N N . ALA A 1 93 ? 41.925 -7.279 -14.250 1.00 88.62 93 ALA A N 1
ATOM 708 C CA . ALA A 1 93 ? 41.663 -7.178 -15.678 1.00 88.62 93 ALA A CA 1
ATOM 709 C C . ALA A 1 93 ? 40.352 -6.423 -15.962 1.00 88.62 93 ALA A C 1
ATOM 711 O O . ALA A 1 93 ? 39.326 -6.593 -15.300 1.00 88.62 93 ALA A O 1
ATOM 712 N N . THR A 1 94 ? 40.375 -5.572 -16.984 1.00 85.94 94 THR A N 1
ATOM 713 C CA . THR A 1 94 ? 39.177 -4.891 -17.491 1.00 85.94 94 THR A CA 1
ATOM 714 C C . THR A 1 94 ? 38.316 -5.853 -18.314 1.00 85.94 94 THR A C 1
ATOM 716 O O . THR A 1 94 ? 38.830 -6.805 -18.896 1.00 85.94 94 THR A O 1
ATOM 719 N N . LEU A 1 95 ? 37.006 -5.593 -18.431 1.00 82.00 95 LEU A N 1
ATOM 720 C CA . LEU A 1 95 ? 36.099 -6.457 -19.208 1.00 82.00 95 LEU A CA 1
ATOM 721 C C . LEU A 1 95 ? 36.580 -6.742 -20.649 1.00 82.00 95 LEU A C 1
ATOM 723 O O . LEU A 1 95 ? 36.488 -7.894 -21.057 1.00 82.00 95 LEU A O 1
ATOM 727 N N . PRO A 1 96 ? 37.147 -5.780 -21.412 1.00 80.25 96 PRO A N 1
ATOM 728 C CA . PRO A 1 96 ? 37.697 -6.070 -22.740 1.00 80.25 96 PRO A CA 1
ATOM 729 C C . PRO A 1 96 ? 38.917 -7.004 -22.758 1.00 80.25 96 PRO A C 1
ATOM 731 O O . PRO A 1 96 ? 39.198 -7.582 -23.797 1.00 80.25 96 PRO A O 1
ATOM 734 N N . GLN A 1 97 ? 39.652 -7.143 -21.650 1.00 82.25 97 GLN A N 1
ATOM 735 C CA . GLN A 1 97 ? 40.785 -8.075 -21.528 1.00 82.25 97 GLN A CA 1
ATOM 736 C C . GLN A 1 97 ? 40.337 -9.503 -21.171 1.00 82.25 97 GLN A C 1
ATOM 738 O O . GLN A 1 97 ? 41.150 -10.419 -21.228 1.00 82.25 97 GLN A O 1
ATOM 743 N N . LEU A 1 98 ? 39.066 -9.682 -20.790 1.00 77.50 98 LEU A N 1
ATOM 744 C CA . LEU A 1 98 ? 38.462 -10.961 -20.391 1.00 77.50 98 LEU A CA 1
ATOM 745 C C . LEU A 1 98 ? 37.367 -11.449 -21.362 1.00 77.50 98 LEU A C 1
ATOM 747 O O . LEU A 1 98 ? 36.706 -12.446 -21.068 1.00 77.50 98 LEU A O 1
ATOM 751 N N . ALA A 1 99 ? 37.122 -10.715 -22.452 1.00 68.81 99 ALA A N 1
ATOM 752 C CA . ALA A 1 99 ? 36.062 -10.980 -23.428 1.00 68.81 99 ALA A CA 1
ATOM 753 C C . ALA A 1 99 ? 36.473 -11.991 -24.508 1.00 68.81 99 ALA A C 1
ATOM 755 O O . ALA A 1 99 ? 37.669 -12.023 -24.872 1.00 68.81 99 ALA A O 1
#

pLDDT: mean 89.24, std 8.73, range [50.44, 97.19]

Foldseek 3Di:
DDQDFDDLVNVQVVCVVVVHDDDPVVSVVVRVVVRVVVVVVVVVVPDDDDPPDDDPDDDDPDDPPDDDDDDDPDDDDQDDDDDDPDPVCVVPDDPSNVD

Secondary structure (DSSP, 8-state):
-------HHHHHHHHHHHT----HHHHHHHHHHHHHHHHHHHHHHTS---TT---SS----SPTT--PPPPPPP-PPP---PPPSSHHHHHH--GGG--

Sequence (99 aa):
MSEIHVTLEQIAAAEALLGVEFSLAERELMRDNLAPQIEQALRRRAVSLPAELGPATKFDPRLPGFTMPTPEPWPCSPVVAELPDSEADIAFATLPQLA

Radius of gyration: 29.44 Å; chains: 1; bounding box: 68×31×53 Å

=== Feature glossary ===
A reading guide for the features in this record.

Start from the sequence.

  · Sequence gives the chain of amino acids in standard one-letter code (A=alanine, C=cysteine, …, Y=tyrosine), read N→C. It is the only feature that is directly encoded by the gene; all structural features are derived from the folded form of this sequence.

Fold it, and you get atomic coordinates and the backbone conformation that goes with them.

  · The mmCIF table is the protein's shape written out atom by atom. For each backbone N, Cα, C, and carbonyl O, it records an (x, y, z) coordinate triple in Å plus the residue type, chain letter, and residue number.

  · Backbone dihedral angles. Every residue except chain termini has a φ (preceding-C → N → Cα → C) and a ψ (N → Cα → C → next-N). They are reported in degrees following the IUPAC sign convention. Secondary structure is essentially a statement about which (φ, ψ) basin each residue occupies.

  · DSSP 8-state secondary structure assigns each residue one of H (α-helix), G (3₁₀-helix), I (π-helix), E (extended β-strand), B (isolated β-bridge), T (hydrogen-bonded turn), S (bend), or '-' (coil). The assignment is computed from backbone hydrogen-bond geometry via the Kabsch–Sander algorithm.

  · P-SEA three-state annotation labels each residue as helix, strand, or coil based purely on the geometry of the Cα trace. It serves as a fallback when the full backbone (and thus DSSP) is unavailable.

Summarize the fold with a handful of shape descriptors and a per-residue structural alphabet.

  · Radius of gyration (Rg) is the root-mean-square distance of Cα atoms from their centroid — a single number for overall size and compactness. A globular domain of N residues has Rg ≈ 2.2·N^0.38 Å; an extended or disordered chain has a much larger Rg. The Cα contact count is the number of residue pairs whose Cα atoms are within 8 Å and are more than four positions apart in sequence — a standard proxy for tertiary packing density. The bounding box is the smallest axis-aligned box enclosing all Cα atoms.

  · Foldseek's 3Di representation compresses backbone geometry into a per-residue letter drawn from a learned twenty-state alphabet. It captures the tertiary interaction pattern around each residue — which residues are packed against it in space, regardless of where they are in sequence.

  · Accessible surface area quantifies burial. A residue with SASA near zero is packed into the hydrophobic core; one with SASA >100 Å² sits on the surface. Computed here via the Shrake–Rupley numerical algorithm with a 1.4 Å probe.

Ask how reliable the model is.

  · For AlphaFold models, the B-factor field carries pLDDT — the model's own estimate of local accuracy on a 0–100 scale. Regions with pLDDT<50 should be treated as essentially unmodeled; they often correspond to intrinsically disordered segments.

  · For experimental (PDB) structures, the B-factor (temperature factor) quantifies the positional spread of each atom in the crystal — a combination of thermal vibration and static disorder — in units of Å². High B-factors mark flexible loops or poorly resolved regions; low B-factors mark the rigid, well-ordered core.

  · PAE(i, j) answers: if I align the predicted and true structures on residue i, how far off (in Å) do I expect residue j to be? A block-diagonal PAE matrix with low values on the blocks and high values off-diagonal is the signature of a multi-domain protein with confidently predicted domains but uncertain inter-domain orientation.

Place it in context: what it resembles, what it is annotated as, and how it looks.

  · Structural nearest neighbors (via Foldseek easy-search vs the PDB). Reported per hit: target PDB id, E-value, and alignment TM-score. A TM-score above ~0.5 is the conventional threshold for 'same fold'.

  · Functional annotations link the protein to curated databases. InterPro entries identify conserved domains and families by matching the sequence against member-database signatures (Pfam, PROSITE, CDD, …). Gene Ontology (GO) terms describe molecular function, biological process, and cellular component in a c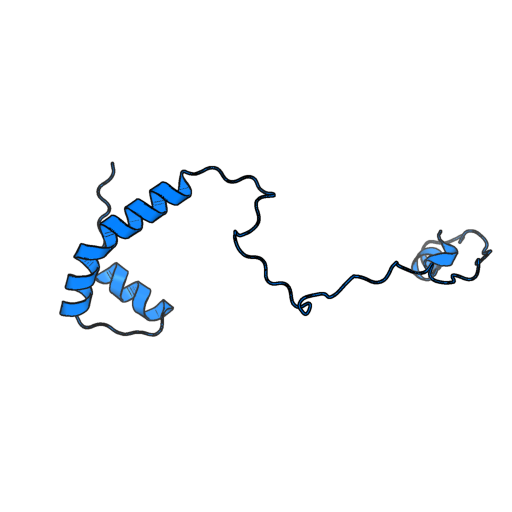ontrolled vocabulary. CATH places the structure in a hierarchical fold classification (Class/Architecture/Topology/Homologous-superfamily). The organism is the source species.

  · Plot images: a contact map (which residues are close in 3D, as an N×N binary image), a Ramachandran scatter (backbone torsion angles, revealing secondary-structure composition at a glance), and — for AlphaFold structures — a PAE heatmap (pairwise prediction confidence).

  · Structure images are PyMOL renders from six orthogonal camera directions. Cartoon representation draws helices as coils and strands as arrows; sticks shows the backbone as bonds; surface shows the solvent-excluded envelope. Rainbow coloring maps sequence position to hue (blue→red, N→C); chain coloring assigns a distinct color per polypeptide.